Protein AF-A0A835ZGS0-F1 (afdb_monomer_lite)

Secondary structure (DSSP, 8-state):
-------------------------------TT---HHHHHHHHHHHHHHHHHHHHHHHHHHHHHHHHHHH----TTSSS---TTSS--SS--SSSSTTS-TT-HHHHHHHHHT--

pLDDT: mean 76.89, std 16.52, range [37.12, 98.19]

Sequence (116 aa):
MAFLLAGSSTRAAAVLRPAFRKANTAGKRSMSAGASVEEAEAEAEAWKKYSALFFGLVAVFSVKAASDHMAHHDHHDEDAPHYSHMRVRSKPYPWQCSDCNFIDPECYKKCKEGAE

Foldseek 3Di:
DDDDDDDDDDDDDPPPDPPPPPPPPPDDPDDPPDQDPVNVVVVVVVVVVVVVVVVVVCVVVVVVVVVCVVVDPDPVPPPDDDDPPPLDDPDFCPDPLRSDDPPRVVSVVVSVVPPD

InterPro domains:
  IPR001349 Cytochrome c oxidase, subunit VIa [PF02046] (35-95)
  IPR001349 Cytochrome c oxidase, subunit VIa [PTHR11504] (3-99)
  IPR036418 Cytochrome c oxidase, subunit VIa superfamily [G3DSA:4.10.95.10] (32-115)
  IPR036418 Cytochrome c oxidase, subunit VIa superfamily [SSF81411] (36-96)

Organism: NCBI:txid303371

Structure (mmCIF, N/CA/C/O backbone):
data_AF-A0A835ZGS0-F1
#
_entry.id   AF-A0A835ZGS0-F1
#
loop_
_atom_site.group_PDB
_atom_site.id
_atom_site.type_symbol
_atom_site.label_atom_id
_atom_site.label_alt_id
_atom_site.label_comp_id
_atom_site.label_asym_id
_atom_site.label_entity_id
_atom_site.label_seq_id
_atom_site.pdbx_PDB_ins_code
_atom_site.Cartn_x
_atom_site.Cartn_y
_atom_site.Cartn_z
_atom_site.occupancy
_atom_site.B_iso_or_equiv
_atom_site.auth_seq_id
_atom_site.auth_comp_id
_atom_site.auth_asym_id
_atom_site.auth_atom_id
_atom_site.pdbx_PDB_model_num
ATOM 1 N N . MET A 1 1 ? 18.756 -45.359 73.188 1.00 38.69 1 MET A N 1
ATOM 2 C CA . MET A 1 1 ? 19.238 -44.035 72.746 1.00 38.69 1 MET A CA 1
ATOM 3 C C . MET A 1 1 ? 18.261 -43.485 71.722 1.00 38.69 1 MET A C 1
ATOM 5 O O . MET A 1 1 ? 17.953 -44.191 70.779 1.00 38.69 1 MET A O 1
ATOM 9 N N . ALA A 1 2 ? 17.781 -42.269 71.980 1.00 44.84 2 ALA A N 1
ATOM 10 C CA . ALA A 1 2 ? 17.429 -41.227 71.015 1.00 44.84 2 ALA A CA 1
ATOM 11 C C . ALA A 1 2 ? 16.470 -41.527 69.831 1.00 44.84 2 ALA A C 1
ATOM 13 O O . ALA A 1 2 ? 16.878 -42.023 68.793 1.00 44.84 2 ALA A O 1
ATOM 14 N N . PHE A 1 3 ? 15.222 -41.071 70.007 1.00 42.31 3 PHE A N 1
ATOM 15 C CA . PHE A 1 3 ? 14.661 -39.870 69.354 1.00 42.31 3 PHE A CA 1
ATOM 16 C C . PHE A 1 3 ? 14.370 -39.821 67.828 1.00 42.31 3 PHE A C 1
ATOM 18 O O . PHE A 1 3 ? 15.268 -39.904 67.004 1.00 42.31 3 PHE A O 1
ATOM 25 N N . LEU A 1 4 ? 13.107 -39.421 67.559 1.00 51.88 4 LEU A N 1
ATOM 26 C CA . LEU A 1 4 ? 12.581 -38.531 66.490 1.00 51.88 4 LEU A CA 1
ATOM 27 C C . LEU A 1 4 ? 12.251 -39.196 65.136 1.00 51.88 4 LEU A C 1
ATOM 29 O O . LEU A 1 4 ? 13.111 -39.754 64.476 1.00 51.88 4 LEU A O 1
ATOM 33 N N . LEU A 1 5 ? 10.971 -39.344 64.769 1.00 50.97 5 LEU A N 1
ATOM 34 C CA . LEU A 1 5 ? 9.961 -38.374 64.283 1.00 50.97 5 LEU A CA 1
ATOM 35 C C . LEU A 1 5 ? 9.868 -38.343 62.745 1.00 50.97 5 LEU A C 1
ATOM 37 O O . LEU A 1 5 ? 10.817 -38.002 62.057 1.00 50.97 5 LEU A O 1
ATOM 41 N N . ALA A 1 6 ? 8.631 -38.556 62.289 1.00 52.78 6 ALA A N 1
ATOM 42 C CA . ALA A 1 6 ? 7.951 -37.835 61.212 1.00 52.78 6 ALA A CA 1
ATOM 43 C C . ALA A 1 6 ? 8.442 -37.959 59.753 1.00 52.78 6 ALA A C 1
ATOM 45 O O . ALA A 1 6 ? 9.463 -37.422 59.344 1.00 52.78 6 ALA A O 1
ATOM 46 N N . GLY A 1 7 ? 7.543 -38.496 58.926 1.00 45.34 7 GLY A N 1
ATOM 47 C CA . GLY A 1 7 ? 7.422 -38.199 57.496 1.00 45.34 7 GLY A CA 1
ATOM 48 C C . GLY A 1 7 ? 6.046 -38.667 57.008 1.00 45.34 7 GLY A C 1
ATOM 49 O O . GLY A 1 7 ? 5.891 -39.816 56.625 1.00 45.34 7 GLY A O 1
ATOM 50 N N . SER A 1 8 ? 4.964 -37.997 57.409 1.00 51.34 8 SER A N 1
ATOM 51 C CA . SER A 1 8 ? 4.292 -36.904 56.684 1.00 51.34 8 SER A CA 1
ATOM 52 C C . SER A 1 8 ? 3.471 -37.363 55.461 1.00 51.34 8 SER A C 1
ATOM 54 O O . SER A 1 8 ? 3.942 -37.461 54.340 1.00 51.34 8 SER A O 1
ATOM 56 N N . SER A 1 9 ? 2.176 -37.549 55.733 1.00 58.16 9 SER A N 1
ATOM 57 C CA . SER A 1 9 ? 1.036 -37.064 54.943 1.00 58.16 9 SER A CA 1
ATOM 58 C C . SER A 1 9 ? 0.951 -37.433 53.454 1.00 58.16 9 SER A C 1
ATOM 60 O O . SER A 1 9 ? 1.574 -36.830 52.581 1.00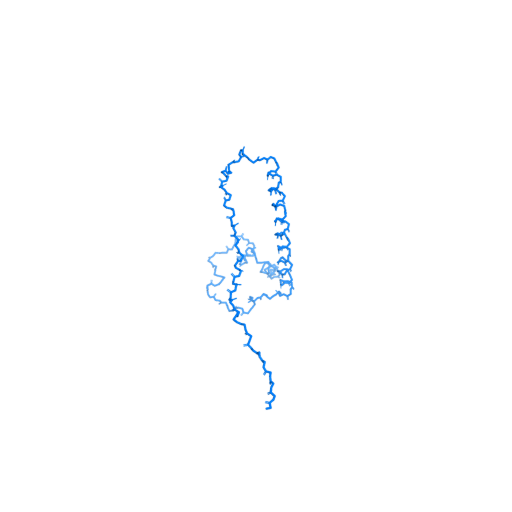 58.16 9 SER A O 1
ATOM 62 N N . THR A 1 10 ? 0.024 -38.345 53.164 1.00 59.44 10 THR A N 1
ATOM 63 C CA . THR A 1 10 ? -0.630 -38.527 51.867 1.00 59.44 10 THR A CA 1
ATOM 64 C C . THR A 1 10 ? -1.189 -37.198 51.348 1.00 59.44 10 THR A C 1
ATOM 66 O O . THR A 1 10 ? -2.228 -36.714 51.790 1.00 59.44 10 THR A O 1
ATOM 69 N N . ARG A 1 11 ? -0.527 -36.591 50.359 1.00 60.66 11 ARG A N 1
ATOM 70 C CA . ARG A 1 11 ? -1.120 -35.491 49.589 1.00 60.66 11 ARG A CA 1
ATOM 71 C C . ARG A 1 11 ? -2.020 -36.071 48.502 1.00 60.66 11 ARG A C 1
ATOM 73 O O . ARG A 1 11 ? -1.566 -36.390 47.408 1.00 60.66 11 ARG A O 1
ATOM 80 N N . ALA A 1 12 ? -3.303 -36.216 48.825 1.00 59.88 12 ALA A N 1
ATOM 81 C CA . ALA A 1 12 ? -4.349 -36.419 47.834 1.00 59.88 12 ALA A CA 1
ATOM 82 C C . ALA A 1 12 ? -4.356 -35.236 46.848 1.00 59.88 12 ALA A C 1
ATOM 84 O O . ALA A 1 12 ? -4.384 -34.070 47.245 1.00 59.88 12 ALA A O 1
ATOM 85 N N . ALA A 1 13 ? -4.297 -35.551 45.556 1.00 59.41 13 ALA A N 1
ATOM 86 C CA . ALA A 1 13 ? -4.343 -34.587 44.471 1.00 59.41 13 ALA A CA 1
ATOM 87 C C . ALA A 1 13 ? -5.739 -33.949 44.378 1.00 59.41 13 ALA A C 1
ATOM 89 O O . ALA A 1 13 ? -6.671 -34.543 43.840 1.00 59.41 13 ALA A O 1
ATOM 90 N N . ALA A 1 14 ? -5.885 -32.721 44.872 1.00 59.97 14 ALA A N 1
ATOM 91 C CA . ALA A 1 14 ? -7.046 -31.890 44.577 1.00 59.97 14 ALA A CA 1
ATOM 92 C C . ALA A 1 14 ? -6.778 -31.102 43.287 1.00 59.97 14 ALA A C 1
ATOM 94 O O . ALA A 1 14 ? -6.287 -29.975 43.308 1.00 59.97 14 ALA A O 1
ATOM 95 N N . VAL A 1 15 ? -7.075 -31.717 42.139 1.00 64.62 15 VAL A N 1
ATOM 96 C CA . VAL A 1 15 ? -7.115 -31.015 40.851 1.00 64.62 15 VAL A CA 1
ATOM 97 C C . VAL A 1 15 ? -8.362 -30.126 40.843 1.00 64.62 15 VAL A C 1
ATOM 99 O O . VAL A 1 15 ? -9.447 -30.552 40.452 1.00 64.62 15 VAL A O 1
ATOM 102 N N . LEU A 1 16 ? -8.221 -28.878 41.289 1.00 64.44 16 LEU A N 1
ATOM 103 C CA . LEU A 1 16 ? -9.231 -27.842 41.084 1.00 64.44 16 LEU A CA 1
ATOM 104 C C . LEU A 1 16 ? -9.218 -27.440 39.606 1.00 64.44 16 LEU A C 1
ATOM 106 O O . LEU A 1 16 ? -8.475 -26.560 39.180 1.00 64.44 16 LEU A O 1
ATOM 110 N N . ARG A 1 17 ? -10.037 -28.121 38.800 1.00 66.12 17 ARG A N 1
ATOM 111 C CA . ARG A 1 17 ? -10.376 -27.657 37.452 1.00 66.12 17 ARG A CA 1
ATOM 112 C C . ARG A 1 17 ? -11.254 -26.408 37.587 1.00 66.12 17 ARG A C 1
ATOM 114 O O . ARG A 1 17 ? -12.320 -26.519 38.196 1.00 66.12 17 ARG A O 1
ATOM 121 N N . PRO A 1 18 ? -10.887 -25.247 37.015 1.00 63.94 18 PRO A N 1
ATOM 122 C CA . PRO A 1 18 ? -11.824 -24.140 36.918 1.00 63.94 18 PRO A CA 1
ATOM 123 C C . PRO A 1 18 ? -12.977 -24.581 36.014 1.00 63.94 18 PRO A C 1
ATOM 125 O O . PRO A 1 18 ? -12.809 -24.810 34.816 1.00 63.94 18 PRO A O 1
ATOM 128 N N . ALA A 1 19 ? -14.158 -24.750 36.605 1.00 64.25 19 ALA A N 1
ATOM 129 C CA . ALA A 1 19 ? -15.382 -24.988 35.867 1.00 64.25 19 ALA A CA 1
ATOM 130 C C . ALA A 1 19 ? -15.773 -23.685 35.161 1.00 64.25 19 ALA A C 1
ATOM 132 O O . ALA A 1 19 ? -16.545 -22.886 35.687 1.00 64.25 19 ALA A O 1
ATOM 133 N N . PHE A 1 20 ? -15.248 -23.469 33.955 1.00 64.06 20 PHE A N 1
ATOM 134 C CA . PHE A 1 20 ? -15.854 -22.537 33.012 1.00 64.06 20 PHE A CA 1
ATOM 135 C C . PHE A 1 20 ? -17.233 -23.086 32.636 1.00 64.06 20 PHE A C 1
ATOM 137 O O . PHE A 1 20 ? -17.403 -23.818 31.662 1.00 64.06 20 PHE A O 1
ATOM 144 N N . ARG A 1 21 ? -18.247 -22.750 33.439 1.00 61.97 21 ARG A N 1
ATOM 145 C CA . ARG A 1 21 ? -19.639 -22.872 33.022 1.00 61.97 21 ARG A CA 1
ATOM 146 C C . ARG A 1 21 ? -19.858 -21.809 31.949 1.00 61.97 21 ARG A C 1
ATOM 148 O O . ARG A 1 21 ? -20.138 -20.659 32.268 1.00 61.97 21 ARG A O 1
ATOM 155 N N . LYS A 1 22 ? -19.710 -22.182 30.674 1.00 62.34 22 LYS A N 1
ATOM 156 C CA . LYS A 1 22 ? -20.330 -21.421 29.585 1.00 62.34 22 LYS A CA 1
ATOM 157 C C . LYS A 1 22 ? -21.832 -21.443 29.854 1.00 62.34 22 LYS A C 1
ATOM 159 O O . LYS A 1 22 ? -22.485 -22.461 29.635 1.00 62.34 22 LYS A O 1
ATOM 164 N N . ALA A 1 23 ? -22.362 -20.343 30.380 1.00 61.56 23 ALA A N 1
ATOM 165 C CA . ALA A 1 23 ? -23.787 -20.086 30.315 1.00 61.56 23 ALA A CA 1
ATOM 166 C C . ALA A 1 23 ? -24.138 -20.047 28.826 1.00 61.56 23 ALA A C 1
ATOM 168 O O . ALA A 1 23 ? -23.713 -19.149 28.103 1.00 61.56 23 ALA A O 1
ATOM 169 N N . ASN A 1 24 ? -24.821 -21.086 28.355 1.00 61.72 24 ASN A N 1
ATOM 170 C CA . ASN A 1 24 ? -25.371 -21.117 27.014 1.00 61.72 24 ASN A CA 1
ATOM 171 C C . ASN A 1 24 ? -26.534 -20.121 27.009 1.00 61.72 24 ASN A C 1
ATOM 173 O O . ASN A 1 24 ? -27.652 -20.464 27.393 1.00 61.72 24 ASN A O 1
ATOM 177 N N . THR A 1 25 ? -26.253 -18.859 26.688 1.00 61.34 25 THR A N 1
ATOM 178 C CA . THR A 1 25 ? -27.299 -17.878 26.425 1.00 61.34 25 THR A CA 1
ATOM 179 C C . THR A 1 25 ? -28.025 -18.367 25.183 1.00 61.34 25 THR A C 1
ATOM 181 O O . THR A 1 25 ? -27.454 -18.446 24.097 1.00 61.34 25 THR A O 1
ATOM 184 N N . ALA A 1 26 ? -29.270 -18.806 25.368 1.00 60.78 26 ALA A N 1
ATOM 185 C CA . ALA A 1 26 ? -30.146 -19.205 24.280 1.00 60.78 26 ALA A CA 1
ATOM 186 C C . ALA A 1 26 ? -30.046 -18.163 23.157 1.00 60.78 26 ALA A C 1
ATOM 188 O O . ALA A 1 26 ? -30.200 -16.967 23.411 1.00 60.78 26 ALA A O 1
ATOM 189 N N . GLY A 1 27 ? -29.711 -18.619 21.947 1.00 61.62 27 GLY A N 1
ATOM 190 C CA . GLY A 1 27 ? -29.441 -17.750 20.809 1.00 61.62 27 GLY A CA 1
ATOM 191 C C . GLY A 1 27 ? -30.619 -16.820 20.549 1.00 61.62 27 GLY A C 1
ATOM 192 O O . GLY A 1 27 ? -31.640 -17.243 20.004 1.00 61.62 27 GLY A O 1
ATOM 193 N N . LYS A 1 28 ? -30.476 -15.548 20.940 1.00 61.00 28 LYS A N 1
ATOM 194 C CA . LYS A 1 28 ? -31.377 -14.489 20.500 1.00 61.00 28 LYS A CA 1
ATOM 195 C C . LYS A 1 28 ? -31.266 -14.442 18.977 1.00 61.00 28 LYS A C 1
ATOM 197 O O . LYS A 1 28 ? -30.185 -14.229 18.432 1.00 61.00 28 LYS A O 1
ATOM 202 N N . ARG A 1 29 ? -32.374 -14.698 18.284 1.00 65.38 29 ARG A N 1
ATOM 203 C CA . ARG A 1 29 ? -32.460 -14.556 16.829 1.00 65.38 29 ARG A CA 1
ATOM 204 C C . ARG A 1 29 ? -32.377 -13.066 16.497 1.00 65.38 29 ARG A C 1
ATOM 206 O O . ARG A 1 29 ? -33.390 -12.378 16.522 1.00 65.38 29 ARG A O 1
ATOM 213 N N . SER A 1 30 ? -31.165 -12.577 16.246 1.00 58.19 30 SER A N 1
ATOM 214 C CA . SER A 1 30 ? -30.923 -11.219 15.764 1.00 58.19 30 SER A CA 1
ATOM 215 C C . SER A 1 30 ? -31.264 -11.156 14.277 1.00 58.19 30 SER A C 1
ATOM 217 O O . SER A 1 30 ? -30.503 -11.612 13.429 1.00 58.19 30 SER A O 1
ATOM 219 N N . MET A 1 31 ? -32.456 -10.651 13.977 1.00 56.97 31 MET A N 1
ATOM 220 C CA . MET A 1 31 ? -32.798 -10.080 12.677 1.00 56.97 31 MET A CA 1
ATOM 221 C C . MET A 1 31 ? -33.119 -8.610 12.943 1.00 56.97 31 MET A C 1
ATOM 223 O O . MET A 1 31 ? -33.717 -8.307 13.976 1.00 56.97 31 MET A O 1
ATOM 227 N N . SER A 1 32 ? -32.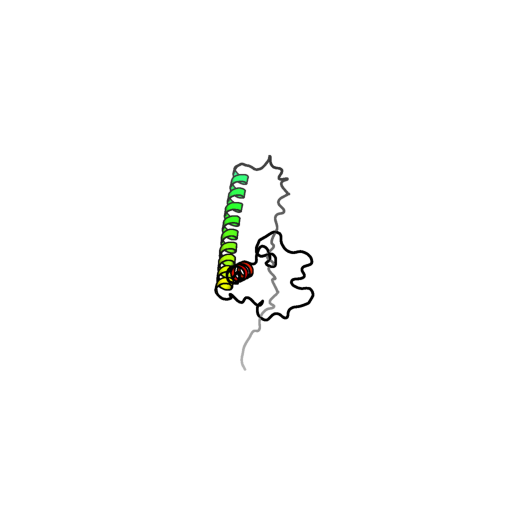699 -7.729 12.036 1.00 58.78 32 SER A N 1
ATOM 228 C CA . SER A 1 32 ? -32.469 -6.274 12.154 1.00 58.78 32 SER A CA 1
ATOM 229 C C . SER A 1 32 ? -33.583 -5.371 12.728 1.00 58.78 32 SER A C 1
ATOM 231 O O . SER A 1 32 ? -33.464 -4.155 12.659 1.00 58.78 32 SER A O 1
ATOM 233 N N . ALA A 1 33 ? -34.656 -5.920 13.294 1.00 56.16 33 ALA A N 1
ATOM 234 C CA . ALA A 1 33 ? -35.787 -5.202 13.876 1.00 56.16 33 ALA A CA 1
ATOM 235 C C . ALA A 1 33 ? -35.886 -5.306 15.417 1.00 56.16 33 ALA A C 1
ATOM 237 O O . ALA A 1 33 ? -36.828 -4.765 15.987 1.00 56.16 33 ALA A O 1
ATOM 238 N N . GLY A 1 34 ? -34.970 -6.018 16.093 1.00 54.09 34 GLY A N 1
ATOM 239 C CA . GLY A 1 34 ? -35.090 -6.334 17.529 1.00 54.09 34 GLY A CA 1
ATOM 240 C C . GLY A 1 34 ? -33.974 -5.835 18.453 1.00 54.09 34 GLY A C 1
ATOM 241 O O . GLY A 1 34 ? -34.056 -6.103 19.649 1.00 54.09 34 GLY A O 1
ATOM 242 N N . ALA A 1 35 ? -32.945 -5.157 17.938 1.00 61.00 35 ALA A N 1
ATOM 243 C CA . ALA A 1 35 ? -31.898 -4.583 18.785 1.00 61.00 35 ALA A CA 1
ATOM 244 C C . ALA A 1 35 ? -32.446 -3.332 19.482 1.00 61.00 35 ALA A C 1
ATOM 246 O O . ALA A 1 35 ? -32.987 -2.441 18.819 1.00 61.00 35 ALA A O 1
ATOM 247 N N . SER A 1 36 ? -32.336 -3.262 20.810 1.00 76.94 36 SER A N 1
ATOM 248 C CA . SER A 1 36 ? -32.620 -2.007 21.512 1.00 76.94 36 SER A CA 1
ATOM 249 C C . SER A 1 36 ? -31.636 -0.929 21.036 1.00 76.94 36 SER A C 1
ATOM 251 O O . SER A 1 36 ? -30.527 -1.239 20.601 1.00 76.94 36 SER A O 1
ATOM 253 N N . VAL A 1 37 ? -32.027 0.348 21.107 1.00 79.31 37 VAL A N 1
ATOM 254 C CA . VAL A 1 37 ? -31.139 1.470 20.731 1.00 79.31 37 VAL A CA 1
ATOM 255 C C . VAL A 1 37 ? -29.807 1.388 21.490 1.00 79.31 37 VAL A C 1
ATOM 257 O O . VAL A 1 37 ? -28.750 1.592 20.906 1.00 79.31 37 VAL A O 1
ATOM 260 N N . GLU A 1 38 ? -29.858 0.968 22.754 1.00 82.06 38 GLU A N 1
ATOM 261 C CA . GLU A 1 38 ? -28.682 0.716 23.590 1.00 82.06 38 GLU A CA 1
ATOM 262 C C . GLU A 1 38 ? -27.772 -0.399 23.030 1.00 82.06 38 GLU A C 1
ATOM 264 O O . GLU A 1 38 ? -26.555 -0.231 22.964 1.00 82.06 38 GLU A O 1
ATOM 269 N N . GLU A 1 39 ? -28.339 -1.529 22.583 1.00 80.31 39 GLU A N 1
ATOM 270 C CA . GLU A 1 39 ? -27.564 -2.627 21.983 1.00 80.31 39 GLU A CA 1
ATOM 271 C C . GLU A 1 39 ? -26.892 -2.182 20.665 1.00 80.31 39 GLU A C 1
ATOM 273 O O . GLU A 1 39 ? -25.747 -2.556 20.399 1.00 80.31 39 GLU A O 1
ATOM 278 N N . ALA A 1 40 ? -27.554 -1.334 19.869 1.00 83.38 40 ALA A N 1
ATOM 279 C CA . ALA A 1 40 ? -26.993 -0.787 18.631 1.00 83.38 40 ALA A CA 1
ATOM 280 C C . ALA A 1 40 ? -25.849 0.214 18.883 1.00 83.38 40 ALA A C 1
ATOM 282 O O . ALA A 1 40 ? -24.840 0.204 18.171 1.00 83.38 40 ALA A O 1
ATOM 283 N N . GLU A 1 41 ? -25.974 1.061 19.907 1.00 86.94 41 GLU A N 1
ATOM 284 C CA . GLU A 1 41 ? -24.913 1.987 20.318 1.00 86.94 41 GLU A CA 1
ATOM 285 C C . GLU A 1 41 ? -23.678 1.230 20.823 1.00 86.94 41 GLU A C 1
ATOM 287 O O . GLU A 1 41 ? -22.555 1.535 20.409 1.00 86.94 41 GLU A O 1
ATOM 292 N N . ALA A 1 42 ? -23.877 0.182 21.629 1.00 88.75 42 ALA A N 1
ATOM 293 C CA . ALA A 1 42 ? -22.793 -0.662 22.127 1.00 88.75 42 ALA A CA 1
ATOM 294 C C . ALA A 1 42 ? -22.044 -1.389 20.994 1.00 88.75 42 ALA A C 1
ATOM 296 O O . ALA A 1 42 ? -20.810 -1.464 21.009 1.00 88.75 42 ALA A O 1
ATOM 297 N N . GLU A 1 43 ? -22.762 -1.890 19.983 1.00 89.31 43 GLU A N 1
ATOM 298 C CA . GLU A 1 43 ? -22.146 -2.519 18.811 1.00 89.31 43 GLU A CA 1
ATOM 299 C C . GLU A 1 43 ? -21.345 -1.500 17.983 1.00 89.31 43 GLU A C 1
ATOM 301 O O . GLU A 1 43 ? -20.192 -1.756 17.620 1.00 89.31 43 GLU A O 1
ATOM 306 N N . ALA A 1 44 ? -21.898 -0.306 17.749 1.00 91.94 44 ALA A N 1
ATOM 307 C CA . ALA A 1 44 ? -21.196 0.757 17.036 1.00 91.94 44 ALA A CA 1
ATOM 308 C C . ALA A 1 44 ? -19.915 1.198 17.767 1.00 91.94 44 ALA A C 1
ATOM 310 O O . ALA A 1 44 ? -18.883 1.442 17.134 1.00 91.94 44 ALA A O 1
ATOM 311 N N . GLU A 1 45 ? -19.942 1.286 19.098 1.00 94.19 45 GLU A N 1
ATOM 312 C CA . GLU A 1 45 ? -18.746 1.571 19.892 1.00 94.19 45 GLU A CA 1
ATOM 313 C C . GLU A 1 45 ? -17.693 0.463 19.809 1.00 94.19 45 GLU A C 1
ATOM 315 O O . GLU A 1 45 ? -16.496 0.761 19.728 1.00 94.19 45 GLU A O 1
ATOM 320 N N . ALA A 1 46 ? -18.110 -0.804 19.807 1.00 94.25 46 ALA A N 1
ATOM 321 C CA . ALA A 1 46 ? -17.197 -1.931 19.647 1.00 94.25 46 ALA A CA 1
ATOM 322 C C . ALA A 1 46 ? -16.475 -1.868 18.291 1.00 94.25 46 ALA A C 1
ATOM 324 O O . ALA A 1 46 ? -15.245 -1.936 18.239 1.00 94.25 46 ALA A O 1
ATOM 325 N N . TRP A 1 47 ? -17.208 -1.625 17.202 1.00 96.69 47 TRP A N 1
ATOM 326 C CA . TRP A 1 47 ? -16.621 -1.502 15.865 1.00 96.69 47 TRP A CA 1
ATOM 327 C C . TRP A 1 47 ? -15.681 -0.306 15.716 1.00 96.69 47 TRP A C 1
ATOM 329 O O . TRP A 1 47 ? -14.658 -0.425 15.037 1.00 96.69 47 TRP A O 1
ATOM 339 N N . LYS A 1 48 ? -15.951 0.820 16.389 1.00 96.44 48 LYS A N 1
ATOM 340 C CA . LYS A 1 48 ? -15.010 1.954 16.438 1.00 96.44 48 LYS A CA 1
ATOM 341 C C . LYS A 1 48 ? -13.688 1.552 17.095 1.00 96.44 48 LYS A C 1
ATOM 343 O O . LYS A 1 48 ? -12.624 1.864 16.563 1.00 96.44 48 LYS A O 1
ATOM 348 N N . LYS A 1 49 ? -13.742 0.813 18.210 1.00 96.56 49 LYS A N 1
ATOM 349 C CA . LYS A 1 49 ? -12.549 0.318 18.923 1.00 96.56 49 LYS A CA 1
ATOM 350 C C . LYS A 1 49 ? -11.755 -0.675 18.072 1.00 96.56 49 LYS A C 1
ATOM 352 O O . LYS A 1 49 ? -10.537 -0.547 17.972 1.00 96.56 49 LYS A O 1
ATOM 357 N N . TYR A 1 50 ? -12.429 -1.618 17.413 1.00 96.50 50 TYR A N 1
ATOM 358 C CA . TYR A 1 50 ? -11.765 -2.564 16.509 1.00 96.50 50 TYR A CA 1
ATOM 359 C C . TYR A 1 50 ? -11.140 -1.869 15.304 1.00 96.50 50 TYR A C 1
ATOM 361 O O . TYR A 1 50 ? -10.001 -2.166 14.953 1.00 96.50 50 TYR A O 1
ATOM 369 N N . SER A 1 51 ? -11.840 -0.905 14.709 1.00 97.50 51 SER A N 1
ATOM 370 C CA . SER A 1 51 ? -11.300 -0.121 13.597 1.00 97.50 51 SER A CA 1
ATOM 371 C C . SER A 1 51 ? -10.049 0.642 14.025 1.00 97.50 51 SER A C 1
ATOM 373 O O . SER A 1 51 ? -9.037 0.583 13.335 1.00 97.50 51 SER A O 1
ATOM 375 N N . ALA A 1 52 ? -10.071 1.289 15.196 1.00 96.69 52 ALA A N 1
ATOM 376 C CA . ALA A 1 52 ? -8.905 1.985 15.741 1.00 96.69 52 ALA A CA 1
ATOM 377 C C . ALA A 1 52 ? -7.705 1.043 15.954 1.00 96.69 52 ALA A C 1
ATOM 379 O O . ALA A 1 52 ? -6.577 1.395 15.606 1.00 96.69 52 ALA A O 1
ATOM 380 N N . LEU A 1 53 ? -7.945 -0.174 16.456 1.00 97.19 53 LEU A N 1
ATOM 381 C CA . LEU A 1 53 ? -6.911 -1.204 16.583 1.00 97.19 53 LEU A CA 1
ATOM 382 C C . LEU A 1 53 ? -6.319 -1.585 15.214 1.00 97.19 53 LEU A C 1
ATOM 384 O O . LEU A 1 53 ? -5.098 -1.634 15.062 1.00 97.19 53 LEU A O 1
ATOM 388 N N . PHE A 1 54 ? -7.170 -1.826 14.214 1.00 97.75 54 PHE A N 1
A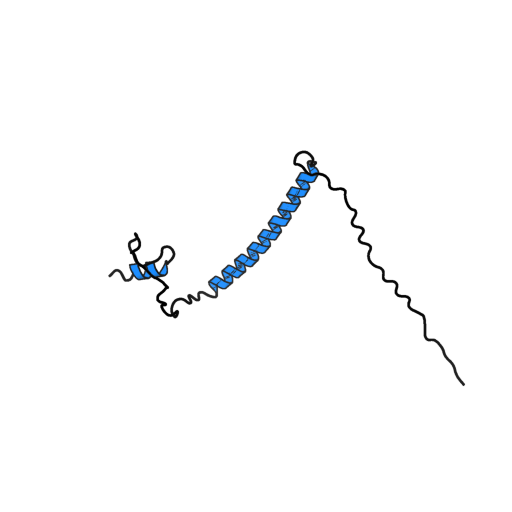TOM 389 C CA . PHE A 1 54 ? -6.730 -2.179 12.863 1.00 97.75 54 PHE A CA 1
ATOM 390 C C . PHE A 1 54 ? -5.947 -1.052 12.189 1.00 97.75 54 PHE A C 1
ATOM 392 O O . PHE A 1 54 ? -4.932 -1.329 11.554 1.00 97.75 54 PHE A O 1
ATOM 399 N N . PHE A 1 55 ? -6.348 0.209 12.369 1.00 98.19 55 PHE A N 1
ATOM 400 C CA . PHE A 1 55 ? -5.571 1.349 11.881 1.00 98.19 55 PHE A CA 1
ATOM 401 C C . PHE A 1 55 ? -4.175 1.398 12.505 1.00 98.19 55 PHE A C 1
ATOM 403 O O . PHE A 1 55 ? -3.205 1.637 11.788 1.00 98.19 55 PHE A O 1
ATOM 410 N N . GLY A 1 56 ? -4.052 1.111 13.805 1.00 97.25 56 GLY A N 1
ATOM 411 C CA . GLY A 1 56 ? -2.750 0.992 14.464 1.00 97.25 56 GLY A CA 1
ATOM 412 C C . GLY A 1 56 ? -1.877 -0.099 13.839 1.00 97.25 56 GLY A C 1
ATOM 413 O O . GLY A 1 56 ? -0.705 0.136 13.551 1.00 97.25 56 GLY A O 1
ATOM 414 N N . LEU A 1 57 ? -2.455 -1.270 13.558 1.00 97.44 57 LEU A N 1
ATOM 415 C CA . LEU A 1 57 ? -1.743 -2.368 12.902 1.00 97.44 57 LEU A CA 1
ATOM 416 C C . LEU A 1 57 ? -1.293 -1.994 11.482 1.00 97.44 57 LEU A C 1
ATOM 418 O O . LEU A 1 57 ? -0.124 -2.179 11.146 1.00 97.44 57 LEU A O 1
ATOM 422 N N . VAL A 1 58 ? -2.185 -1.421 10.667 1.00 98.00 58 VAL A N 1
ATOM 423 C CA . VAL A 1 58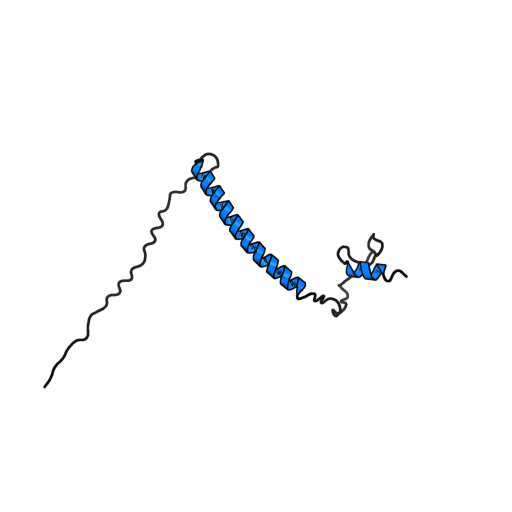 ? -1.845 -0.959 9.311 1.00 98.00 58 VAL A CA 1
ATOM 424 C C . VAL A 1 58 ? -0.740 0.094 9.362 1.00 98.00 58 VAL A C 1
ATOM 426 O O . VAL A 1 58 ? 0.190 0.019 8.568 1.00 98.00 58 VAL A O 1
ATOM 429 N N . ALA A 1 59 ? -0.783 1.035 10.307 1.00 98.00 59 ALA A N 1
ATOM 430 C CA . ALA A 1 59 ? 0.252 2.056 10.444 1.00 98.00 59 ALA A CA 1
ATOM 431 C C . ALA A 1 59 ? 1.643 1.444 10.687 1.00 98.00 59 ALA A C 1
ATOM 433 O O . ALA A 1 59 ? 2.601 1.832 10.020 1.00 98.00 59 ALA A O 1
ATOM 434 N N . VAL A 1 60 ? 1.756 0.452 11.577 1.00 97.94 60 VAL A N 1
ATOM 435 C CA . VAL A 1 60 ? 3.034 -0.225 11.861 1.00 97.94 60 VAL A CA 1
ATOM 436 C C . VAL A 1 60 ? 3.579 -0.931 10.619 1.00 97.94 60 VAL A C 1
ATOM 438 O O . VAL A 1 60 ? 4.745 -0.743 10.268 1.00 97.94 60 VAL A O 1
ATOM 441 N N . PHE A 1 61 ? 2.747 -1.712 9.924 1.00 97.12 61 PHE A N 1
ATOM 442 C CA . PHE A 1 61 ? 3.187 -2.426 8.723 1.00 97.12 61 PHE A CA 1
ATOM 443 C C . PHE A 1 61 ? 3.508 -1.483 7.562 1.00 97.12 61 PHE A C 1
ATOM 445 O O . PHE A 1 61 ? 4.483 -1.718 6.856 1.00 97.12 61 PHE A O 1
ATOM 452 N N . SER A 1 62 ? 2.758 -0.392 7.402 1.00 96.62 62 SER A N 1
ATOM 453 C CA . SER A 1 62 ? 3.049 0.636 6.400 1.00 96.62 62 SER A CA 1
ATOM 454 C C . SER A 1 62 ? 4.394 1.308 6.656 1.00 96.62 62 SER A C 1
ATOM 456 O O . SER A 1 62 ? 5.172 1.471 5.721 1.00 96.62 62 SER A O 1
ATOM 458 N N . VAL A 1 63 ? 4.709 1.655 7.911 1.00 96.81 63 VAL A N 1
ATOM 459 C CA . VAL A 1 63 ? 6.020 2.223 8.262 1.00 96.81 63 VAL A CA 1
ATOM 460 C C . VAL A 1 63 ? 7.135 1.218 7.993 1.00 96.81 63 VAL A C 1
ATOM 462 O O . VAL A 1 63 ? 8.150 1.602 7.421 1.00 96.81 63 VAL A O 1
ATOM 465 N N . LYS A 1 64 ? 6.948 -0.062 8.341 1.00 95.00 64 LYS A N 1
ATOM 466 C CA . LYS A 1 64 ? 7.950 -1.102 8.070 1.00 95.00 64 LYS A CA 1
ATOM 467 C C . LYS A 1 64 ? 8.181 -1.308 6.571 1.00 95.00 64 LYS A C 1
ATOM 469 O O . LYS A 1 64 ? 9.324 -1.357 6.132 1.00 95.00 64 LYS A O 1
ATOM 474 N N . ALA A 1 65 ? 7.111 -1.396 5.784 1.00 92.81 65 ALA A N 1
ATOM 475 C CA . ALA A 1 65 ? 7.214 -1.531 4.335 1.00 92.81 65 ALA A CA 1
ATOM 476 C C . ALA A 1 65 ? 7.899 -0.304 3.716 1.00 92.81 65 ALA A C 1
ATOM 478 O O . ALA A 1 65 ? 8.806 -0.449 2.902 1.00 92.81 65 ALA A O 1
ATOM 479 N N . ALA A 1 66 ? 7.525 0.904 4.149 1.00 92.19 66 ALA A N 1
ATOM 480 C CA . ALA A 1 66 ? 8.166 2.133 3.699 1.00 92.19 66 ALA A CA 1
ATOM 481 C C . ALA A 1 66 ? 9.652 2.181 4.082 1.00 92.19 66 ALA A C 1
ATOM 483 O O . ALA A 1 66 ? 10.474 2.546 3.247 1.00 92.19 66 ALA A O 1
ATOM 484 N N . SER A 1 67 ? 10.020 1.784 5.306 1.00 91.62 67 SER A N 1
ATOM 485 C CA . SER A 1 67 ? 11.426 1.748 5.720 1.00 91.62 67 SER A CA 1
ATOM 486 C C . SER A 1 67 ? 12.237 0.751 4.901 1.00 91.62 67 SER A C 1
ATOM 488 O O . SER A 1 67 ? 13.362 1.062 4.528 1.00 91.62 67 SER A O 1
ATOM 490 N N . ASP A 1 68 ? 11.664 -0.411 4.584 1.00 88.69 68 ASP A N 1
ATOM 491 C CA . ASP A 1 68 ? 12.347 -1.436 3.792 1.00 88.69 68 ASP A CA 1
ATOM 492 C C . ASP A 1 68 ? 12.551 -0.980 2.350 1.00 88.69 68 ASP A C 1
ATOM 494 O O . ASP A 1 68 ? 13.653 -1.100 1.826 1.00 88.69 68 ASP A O 1
ATOM 498 N N . HIS A 1 69 ? 11.524 -0.389 1.732 1.00 84.81 69 HIS A N 1
ATOM 499 C CA . HIS A 1 69 ? 11.627 0.144 0.374 1.00 84.81 69 HIS A CA 1
ATOM 500 C C . HIS A 1 69 ? 12.613 1.312 0.260 1.00 84.81 69 HIS A C 1
ATOM 502 O O . HIS A 1 69 ? 13.284 1.423 -0.758 1.00 84.81 69 HIS A O 1
ATOM 508 N N . MET A 1 70 ? 12.718 2.166 1.284 1.00 82.94 70 MET A N 1
ATOM 509 C CA . MET A 1 70 ? 13.682 3.275 1.298 1.00 82.94 70 MET A CA 1
ATOM 510 C C . MET A 1 70 ? 15.117 2.810 1.590 1.00 82.94 70 MET A C 1
ATOM 512 O O . MET A 1 70 ? 16.069 3.432 1.127 1.00 82.94 70 MET A O 1
ATOM 516 N N . ALA A 1 71 ? 15.287 1.746 2.383 1.00 80.69 71 ALA A N 1
ATOM 517 C CA . ALA A 1 71 ? 16.601 1.207 2.736 1.00 80.69 71 ALA A CA 1
ATOM 518 C C . ALA A 1 71 ? 17.176 0.274 1.657 1.00 80.69 71 ALA A C 1
ATOM 520 O O . ALA A 1 71 ? 18.393 0.213 1.494 1.00 80.69 71 ALA A O 1
ATOM 521 N N . HIS A 1 72 ? 16.313 -0.430 0.921 1.00 65.81 72 HIS A N 1
ATOM 522 C CA . HIS A 1 72 ? 16.679 -1.388 -0.119 1.00 65.81 72 HIS A CA 1
ATOM 523 C C . HIS A 1 72 ? 16.039 -0.991 -1.453 1.00 65.81 72 HIS A C 1
ATOM 525 O O . HIS A 1 72 ? 15.009 -1.529 -1.858 1.00 65.81 72 HIS A O 1
ATOM 531 N N . HIS A 1 73 ? 16.676 -0.062 -2.166 1.00 66.06 73 HIS A N 1
ATOM 532 C CA . HIS A 1 73 ? 16.389 0.203 -3.581 1.00 66.06 73 HIS A CA 1
ATOM 533 C C . HIS A 1 73 ? 17.152 -0.779 -4.494 1.00 66.06 73 HIS A C 1
ATOM 535 O O . HIS A 1 73 ? 17.746 -0.379 -5.493 1.00 66.06 73 HIS A O 1
ATOM 541 N N . ASP A 1 74 ? 17.163 -2.069 -4.146 1.00 61.16 74 ASP A N 1
ATOM 542 C CA . ASP A 1 74 ? 17.820 -3.094 -4.957 1.00 61.16 74 ASP A CA 1
ATOM 543 C C . ASP A 1 74 ? 16.918 -3.465 -6.142 1.00 61.16 74 ASP A C 1
ATOM 545 O O . ASP A 1 74 ? 16.036 -4.323 -6.067 1.00 61.16 74 ASP A O 1
ATOM 549 N N . HIS A 1 75 ? 17.135 -2.785 -7.267 1.00 64.62 75 HIS A N 1
ATOM 550 C CA . HIS A 1 75 ? 16.620 -3.202 -8.565 1.00 64.62 75 HIS A CA 1
ATOM 551 C C . HIS A 1 75 ? 17.429 -4.416 -9.039 1.00 64.62 75 HIS A C 1
ATOM 553 O O . HIS A 1 75 ? 18.399 -4.276 -9.777 1.00 64.62 75 HIS A O 1
ATOM 559 N N . HIS A 1 76 ? 17.038 -5.626 -8.629 1.00 58.41 76 HIS A N 1
ATOM 560 C CA . HIS A 1 76 ? 17.685 -6.889 -9.034 1.00 58.41 76 HIS A CA 1
ATOM 561 C C . HIS A 1 76 ? 17.614 -7.203 -10.551 1.00 58.41 76 HIS A C 1
ATOM 563 O O . HIS A 1 76 ? 17.914 -8.320 -10.968 1.00 58.41 76 HIS A O 1
ATOM 569 N N . ASP A 1 77 ? 17.221 -6.241 -11.384 1.00 59.16 77 ASP A N 1
ATOM 570 C CA . ASP A 1 77 ? 16.996 -6.411 -12.817 1.00 59.16 77 ASP A CA 1
ATOM 571 C C . ASP A 1 77 ? 18.237 -6.135 -13.680 1.00 59.16 77 ASP A C 1
ATOM 573 O O . ASP A 1 77 ? 18.228 -6.494 -14.857 1.00 59.16 77 ASP A O 1
ATOM 577 N N . GLU A 1 78 ? 19.293 -5.505 -13.147 1.00 58.84 78 GLU A N 1
ATOM 578 C CA . GLU A 1 78 ? 20.454 -5.118 -13.971 1.00 58.84 78 GLU A CA 1
ATOM 579 C C . GLU A 1 78 ? 21.352 -6.310 -14.352 1.00 58.84 78 GLU A C 1
ATOM 581 O O . GLU A 1 78 ? 21.905 -6.327 -15.449 1.00 58.84 78 GLU A O 1
ATOM 586 N N . ASP A 1 79 ? 21.400 -7.351 -13.512 1.00 57.22 79 ASP A N 1
ATOM 587 C CA . ASP A 1 79 ? 22.252 -8.537 -13.705 1.00 57.22 79 ASP A CA 1
ATOM 588 C C . ASP A 1 79 ? 21.466 -9.821 -14.034 1.00 57.22 79 ASP A C 1
ATOM 590 O O . ASP A 1 79 ? 22.036 -10.913 -14.141 1.00 57.22 79 ASP A O 1
ATOM 594 N N . ALA A 1 80 ? 20.140 -9.730 -14.185 1.00 66.44 80 ALA A N 1
ATOM 595 C CA . ALA A 1 80 ? 19.319 -10.892 -14.499 1.00 66.44 80 ALA A CA 1
ATOM 596 C C . ALA A 1 80 ? 19.572 -11.342 -15.954 1.00 66.44 80 ALA A C 1
ATOM 598 O O . ALA A 1 80 ? 19.408 -10.547 -16.884 1.00 66.44 80 ALA A O 1
ATOM 599 N N . PRO A 1 81 ? 19.936 -12.616 -16.206 1.00 74.56 81 PRO A N 1
ATOM 600 C CA . PRO A 1 81 ? 20.161 -13.086 -17.564 1.00 74.56 81 PRO A CA 1
ATOM 601 C C . PRO A 1 81 ? 18.885 -12.945 -18.402 1.00 74.56 81 PRO A C 1
ATOM 603 O O . PRO A 1 81 ? 17.791 -13.343 -17.992 1.00 74.56 81 PRO A O 1
ATOM 606 N N . HIS A 1 82 ? 19.032 -12.390 -19.605 1.00 77.62 82 HIS A N 1
ATOM 607 C CA . HIS A 1 82 ? 17.940 -12.241 -20.561 1.00 77.62 82 HIS A CA 1
ATOM 608 C C . HIS A 1 82 ? 17.443 -13.611 -21.039 1.00 77.62 82 HIS A C 1
ATOM 610 O O . HIS A 1 82 ? 17.961 -14.186 -21.996 1.00 77.62 82 HIS A O 1
ATOM 616 N N . TYR A 1 83 ? 16.414 -14.141 -20.380 1.00 84.00 83 TYR A N 1
ATOM 617 C CA . TYR A 1 83 ? 15.750 -15.357 -20.834 1.00 84.00 83 TYR A CA 1
ATOM 618 C C . TYR A 1 83 ? 14.873 -15.084 -22.060 1.00 84.00 83 TYR A C 1
ATOM 620 O O . TYR A 1 83 ? 14.189 -14.066 -22.139 1.00 84.00 83 TYR A O 1
ATOM 628 N N . SER A 1 84 ? 14.811 -16.050 -22.980 1.00 86.94 84 SER A N 1
ATOM 629 C CA . SER A 1 84 ? 14.051 -15.957 -24.239 1.00 86.94 84 SER A CA 1
ATOM 630 C C . SER A 1 84 ? 12.536 -15.790 -24.076 1.00 86.94 84 SER A C 1
ATOM 632 O O . SER A 1 84 ? 11.857 -15.443 -25.036 1.00 86.94 84 SER A O 1
ATOM 634 N N . HIS A 1 85 ? 11.996 -16.049 -22.884 1.00 86.12 85 HIS A N 1
ATOM 635 C CA . HIS A 1 85 ? 10.581 -15.869 -22.556 1.00 86.12 85 HIS A CA 1
ATOM 636 C C . HIS A 1 85 ? 10.295 -14.537 -21.841 1.00 86.12 85 HIS A C 1
ATOM 638 O O . HIS A 1 85 ? 9.132 -14.180 -21.661 1.00 86.12 85 HIS A O 1
ATOM 644 N N . MET A 1 86 ? 11.328 -13.797 -21.428 1.00 85.00 86 MET A N 1
ATOM 645 C CA . MET A 1 86 ? 11.182 -12.483 -20.807 1.00 85.00 86 MET A CA 1
ATOM 646 C C . MET A 1 86 ? 11.270 -11.389 -21.870 1.00 85.00 86 MET A C 1
ATOM 648 O O . MET A 1 86 ? 12.014 -11.510 -22.837 1.00 85.00 86 MET A O 1
ATOM 652 N N . ARG A 1 87 ? 10.497 -10.309 -21.696 1.00 80.12 87 ARG A N 1
ATOM 653 C CA . ARG A 1 87 ? 10.430 -9.173 -22.642 1.00 80.12 87 ARG A CA 1
ATOM 654 C C . ARG A 1 87 ? 10.114 -9.585 -24.095 1.00 80.12 87 ARG A C 1
ATOM 656 O O . ARG A 1 87 ? 10.504 -8.902 -25.036 1.00 80.12 87 ARG A O 1
ATOM 663 N N . VAL A 1 88 ? 9.381 -10.685 -24.290 1.00 86.56 88 VAL A N 1
ATOM 664 C CA . VAL A 1 88 ? 8.956 -11.126 -25.626 1.00 86.56 88 VAL A CA 1
ATOM 665 C C . VAL A 1 88 ? 7.958 -10.137 -26.208 1.00 86.56 88 VAL A C 1
ATOM 667 O O . VAL A 1 88 ? 6.961 -9.784 -25.573 1.00 86.56 88 VAL A O 1
ATOM 670 N N . ARG A 1 89 ? 8.211 -9.722 -27.450 1.00 84.88 89 ARG A N 1
ATOM 671 C CA . ARG A 1 89 ? 7.419 -8.707 -28.131 1.00 84.88 89 ARG A CA 1
ATOM 672 C C . ARG A 1 89 ? 7.143 -9.082 -29.580 1.00 84.88 89 ARG A C 1
ATOM 674 O O . ARG A 1 89 ? 8.039 -9.062 -30.410 1.00 84.88 89 ARG A O 1
ATOM 681 N N . SER A 1 90 ? 5.890 -9.397 -29.899 1.00 91.00 90 SER A N 1
ATOM 682 C CA . SER A 1 90 ? 5.457 -9.643 -31.284 1.00 91.00 90 SER A CA 1
ATOM 683 C C . SER A 1 90 ? 4.935 -8.387 -31.992 1.00 91.00 90 SER A C 1
ATOM 685 O O . SER A 1 90 ? 4.901 -8.344 -33.218 1.00 91.00 90 SER A O 1
ATOM 687 N N . LYS A 1 91 ? 4.517 -7.360 -31.237 1.00 91.19 91 LYS A N 1
ATOM 688 C CA . LYS A 1 91 ? 3.979 -6.092 -31.753 1.00 91.19 91 LYS A CA 1
ATOM 689 C C . LYS A 1 91 ? 4.449 -4.917 -30.884 1.00 91.19 91 LYS A C 1
ATOM 691 O O . LYS A 1 91 ? 4.348 -5.049 -29.660 1.00 91.19 91 LYS A O 1
ATOM 696 N N . PRO A 1 92 ? 4.865 -3.774 -31.467 1.00 91.00 92 PRO A N 1
ATOM 697 C CA . PRO A 1 92 ? 5.259 -2.573 -30.721 1.00 91.00 92 PRO A CA 1
ATOM 698 C C . PRO A 1 92 ? 4.091 -1.945 -29.948 1.00 91.00 92 PRO A C 1
ATOM 700 O O . PRO A 1 92 ? 2.917 -2.194 -30.246 1.00 91.00 92 PRO A O 1
ATOM 703 N N . TYR A 1 93 ? 4.397 -1.173 -28.898 1.00 92.19 93 TYR A N 1
ATOM 704 C CA . TYR A 1 93 ? 3.363 -0.566 -28.052 1.00 92.19 93 TYR A CA 1
ATOM 705 C C . TYR A 1 93 ? 2.831 0.675 -28.773 1.00 92.19 93 TYR A C 1
ATOM 707 O O . TYR A 1 93 ? 3.561 1.280 -29.553 1.00 92.19 93 TYR A O 1
ATOM 715 N N . PRO A 1 94 ? 1.574 1.082 -28.531 1.00 92.94 94 PRO A N 1
ATOM 716 C CA . PRO A 1 94 ? 0.974 2.216 -29.234 1.00 92.94 94 PRO A CA 1
ATOM 717 C C . PRO A 1 94 ? 1.467 3.596 -28.752 1.00 92.94 94 PRO A C 1
ATOM 719 O O . PRO A 1 94 ? 0.886 4.606 -29.136 1.00 92.94 94 PRO A O 1
ATOM 722 N N . TRP A 1 95 ? 2.497 3.668 -27.904 1.00 89.62 95 TRP A N 1
ATOM 723 C CA . TRP A 1 95 ? 3.089 4.917 -27.410 1.00 89.62 95 TRP A CA 1
ATOM 724 C C . TRP A 1 95 ? 4.486 5.157 -27.994 1.00 89.62 95 TRP A C 1
ATOM 726 O O . TRP A 1 95 ? 5.086 4.259 -28.575 1.00 89.62 95 TRP A O 1
ATOM 736 N N . GLN A 1 96 ? 5.005 6.378 -27.815 1.00 84.69 96 GLN A N 1
ATOM 737 C CA . GLN A 1 96 ? 6.249 6.852 -28.443 1.00 84.69 96 GLN A CA 1
ATOM 738 C C . GLN A 1 96 ? 7.451 5.927 -28.178 1.00 84.69 96 GLN A C 1
ATOM 740 O O . GLN A 1 96 ? 8.108 5.490 -29.117 1.00 84.69 96 GLN A O 1
ATOM 745 N N . CYS A 1 97 ? 7.694 5.554 -26.919 1.00 88.12 97 CYS A N 1
ATOM 746 C CA . CYS A 1 97 ? 8.715 4.566 -26.553 1.00 88.12 97 CYS A CA 1
ATOM 747 C C . CYS A 1 97 ? 8.182 3.144 -26.722 1.00 88.12 97 CYS A C 1
ATOM 749 O O . CYS A 1 97 ? 7.813 2.492 -25.745 1.00 88.12 97 CYS A O 1
ATOM 751 N N . SER A 1 98 ? 8.089 2.694 -27.972 1.00 87.06 98 SER A N 1
ATOM 752 C CA . SER A 1 98 ? 7.290 1.521 -28.334 1.00 87.06 98 SER A CA 1
ATOM 753 C C . SER A 1 98 ? 7.748 0.197 -27.707 1.00 87.06 98 SER A C 1
ATOM 755 O O . SER A 1 98 ? 6.944 -0.734 -27.654 1.00 87.06 98 SER A O 1
ATOM 757 N N . ASP A 1 99 ? 8.966 0.131 -27.161 1.00 87.38 99 ASP A N 1
ATOM 758 C CA . ASP A 1 99 ? 9.535 -1.040 -26.478 1.00 87.38 99 ASP A CA 1
ATOM 759 C C . ASP A 1 99 ? 9.448 -0.996 -24.941 1.00 87.38 99 ASP A C 1
ATOM 761 O O . ASP A 1 99 ? 9.604 -2.030 -24.294 1.00 87.38 99 ASP A O 1
ATOM 765 N N . CYS A 1 100 ? 9.125 0.153 -24.340 1.00 88.69 100 CYS A N 1
ATOM 766 C CA . CYS A 1 100 ? 8.982 0.288 -22.884 1.00 88.69 100 CYS A CA 1
ATOM 767 C C . CYS A 1 100 ? 7.586 -0.110 -22.419 1.00 88.69 100 CYS A C 1
ATOM 769 O O . CYS A 1 100 ? 6.629 0.326 -23.040 1.00 88.69 100 CYS A O 1
ATOM 771 N N . ASN A 1 101 ? 7.452 -0.878 -21.332 1.00 88.12 101 ASN A N 1
ATOM 772 C CA . ASN A 1 101 ? 6.159 -1.221 -20.716 1.00 88.12 101 ASN A CA 1
ATOM 773 C C . ASN A 1 101 ? 5.460 -0.004 -20.085 1.00 88.12 101 ASN A C 1
ATOM 775 O O . ASN A 1 101 ? 6.111 0.972 -19.739 1.00 88.12 101 ASN A O 1
ATOM 779 N N . PHE A 1 102 ? 4.145 -0.095 -19.842 1.00 88.88 102 PHE A N 1
ATOM 780 C CA . PHE A 1 102 ? 3.344 1.020 -19.304 1.00 88.88 102 PHE A CA 1
ATOM 781 C C . PHE A 1 102 ? 3.817 1.537 -17.930 1.00 88.88 102 PHE A C 1
ATOM 783 O O . PHE A 1 102 ? 3.781 2.740 -17.688 1.00 88.88 102 PHE A O 1
ATOM 790 N N . ILE A 1 103 ? 4.272 0.649 -17.038 1.00 89.56 103 ILE A N 1
ATOM 791 C CA . ILE A 1 103 ? 4.726 0.992 -15.674 1.00 89.56 103 ILE A CA 1
ATOM 792 C C . ILE A 1 103 ? 6.246 0.799 -15.561 1.00 89.56 103 ILE A C 1
ATOM 794 O O . ILE A 1 103 ? 6.739 0.204 -14.610 1.00 89.56 103 ILE A O 1
ATOM 798 N N . ASP A 1 104 ? 6.994 1.254 -16.567 1.00 86.38 104 ASP A N 1
ATOM 799 C CA . ASP A 1 104 ? 8.459 1.187 -16.580 1.00 86.38 104 ASP A CA 1
ATOM 800 C C . ASP A 1 104 ? 9.065 2.592 -16.748 1.00 86.38 104 ASP A C 1
ATOM 802 O O . ASP A 1 104 ? 9.467 2.985 -17.850 1.00 86.38 104 ASP A O 1
ATOM 806 N N . PRO A 1 105 ? 9.073 3.405 -15.673 1.00 86.31 105 PRO A N 1
ATOM 807 C CA . PRO A 1 105 ? 9.514 4.793 -15.753 1.00 86.31 105 PRO A CA 1
ATOM 808 C C . PRO A 1 105 ? 10.992 4.919 -16.140 1.00 86.31 105 PRO A C 1
ATOM 810 O O . PRO A 1 105 ? 11.346 5.873 -16.830 1.00 86.31 105 PRO A O 1
ATOM 813 N N . GLU A 1 106 ? 11.842 3.967 -15.750 1.00 85.44 106 GLU A N 1
ATOM 814 C CA . GLU A 1 106 ? 13.271 3.985 -16.077 1.00 85.44 106 GLU A CA 1
ATOM 815 C C . GLU A 1 106 ? 13.514 3.703 -17.563 1.00 85.44 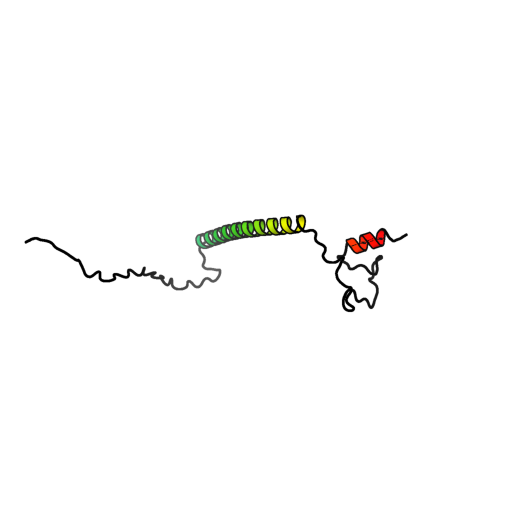106 GLU A C 1
ATOM 817 O O . GLU A 1 106 ? 14.305 4.403 -18.197 1.00 85.44 106 GLU A O 1
ATOM 822 N N . CYS A 1 107 ? 12.780 2.762 -18.170 1.00 85.69 107 CYS A N 1
ATOM 823 C CA . CYS A 1 107 ? 12.828 2.565 -19.620 1.00 85.69 107 CYS A CA 1
ATOM 824 C C . CYS A 1 107 ? 12.377 3.823 -20.373 1.00 85.69 107 CYS A C 1
ATOM 82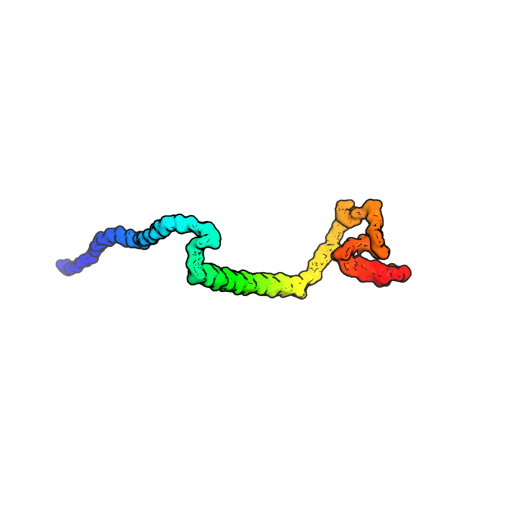6 O O . CYS A 1 107 ? 13.027 4.233 -21.335 1.00 85.69 107 CYS A O 1
ATOM 828 N N . TYR A 1 108 ? 11.302 4.484 -19.923 1.00 88.56 108 TYR A N 1
ATOM 829 C CA . TYR A 1 108 ? 10.851 5.731 -20.548 1.00 88.56 108 TYR A CA 1
ATOM 830 C C . TYR A 1 108 ? 11.871 6.866 -20.423 1.00 88.56 108 TYR A C 1
ATOM 832 O O . TYR A 1 108 ? 12.010 7.636 -21.373 1.00 88.56 108 TYR A O 1
ATOM 840 N N . LYS A 1 109 ? 12.577 6.988 -19.289 1.00 89.25 109 LYS A N 1
ATOM 841 C CA . LYS A 1 109 ? 13.672 7.960 -19.135 1.00 89.25 109 LYS A CA 1
ATOM 842 C C . LYS A 1 109 ? 14.795 7.666 -20.126 1.00 89.25 109 LYS A C 1
ATOM 844 O O . LYS A 1 109 ? 15.102 8.530 -20.938 1.00 89.25 109 LYS A O 1
ATOM 849 N N . LYS A 1 110 ? 15.298 6.425 -20.158 1.00 86.50 110 LYS A N 1
ATOM 850 C CA . LYS A 1 110 ? 16.360 5.989 -21.085 1.00 86.50 110 LYS A CA 1
ATOM 851 C C . LYS A 1 110 ? 15.972 6.184 -22.553 1.00 86.50 110 LYS A C 1
ATOM 853 O O . LYS A 1 110 ? 16.777 6.649 -23.346 1.00 86.50 110 LYS A O 1
ATOM 858 N N . CYS A 1 111 ? 14.727 5.879 -22.912 1.00 87.81 111 CYS A N 1
ATOM 859 C CA . CYS A 1 111 ? 14.199 6.110 -24.256 1.00 87.81 111 CYS A CA 1
ATOM 860 C C . CYS A 1 111 ? 14.167 7.601 -24.628 1.00 87.81 111 CYS A C 1
ATOM 862 O O . CYS A 1 111 ? 14.444 7.940 -25.770 1.00 87.81 111 CYS A O 1
ATOM 864 N N . LYS A 1 112 ? 13.832 8.493 -23.685 1.00 85.31 112 LYS A N 1
ATOM 865 C CA . LYS A 1 112 ? 13.821 9.945 -23.925 1.00 85.31 112 LYS A CA 1
ATOM 866 C C . LYS A 1 112 ? 15.221 10.549 -23.968 1.00 85.31 112 LYS A C 1
ATOM 868 O O . LYS A 1 112 ? 15.446 11.462 -24.748 1.00 85.31 112 LYS A O 1
ATOM 873 N N . GLU A 1 113 ? 16.128 10.065 -23.127 1.00 86.12 113 GLU A N 1
ATOM 874 C CA . GLU A 1 113 ? 17.520 10.524 -23.059 1.00 86.12 113 GLU A CA 1
ATOM 875 C C . GLU A 1 113 ? 18.356 9.999 -24.233 1.00 86.12 113 GLU A C 1
ATOM 877 O O . GLU A 1 113 ? 19.232 10.703 -24.712 1.00 86.12 113 GLU A O 1
ATOM 882 N N . GLY A 1 114 ? 18.060 8.792 -24.728 1.00 68.69 114 GLY A N 1
ATOM 883 C CA . GLY A 1 114 ? 18.670 8.203 -25.923 1.00 68.69 114 GLY A CA 1
ATOM 884 C C . GLY A 1 114 ? 17.952 8.527 -27.237 1.00 68.69 114 GLY A C 1
ATOM 885 O O . GLY A 1 114 ? 18.281 7.926 -28.255 1.00 68.69 114 GLY A O 1
ATOM 886 N N . ALA A 1 115 ? 16.961 9.425 -27.227 1.00 57.81 115 ALA A N 1
ATOM 887 C CA . ALA A 1 115 ? 16.289 9.930 -28.428 1.00 57.81 115 ALA A CA 1
ATOM 888 C C . ALA A 1 115 ? 17.052 11.120 -29.051 1.00 57.81 115 ALA A C 1
ATOM 890 O O . ALA A 1 115 ? 16.450 12.162 -29.329 1.00 57.81 115 ALA A O 1
ATOM 891 N N . GLU A 1 116 ? 18.364 10.952 -29.245 1.00 37.12 116 GLU A N 1
ATOM 892 C CA . GLU A 1 116 ? 19.198 11.769 -30.144 1.00 37.12 116 GLU A CA 1
ATOM 893 C C . GLU A 1 116 ? 19.281 11.132 -31.539 1.00 37.12 116 GLU A C 1
ATOM 895 O O . GLU A 1 116 ? 19.442 9.891 -31.626 1.00 37.12 116 GLU A O 1
#

Radius of gyration: 35.04 Å; chains: 1; bounding box: 58×56×104 Å